Protein AF-A0A3D0WUN7-F1 (afdb_monomer_lite)

Foldseek 3Di:
DPVVVVVVVVVVVVVCCVPPVVVVVVVVQQCQWDDDDPPTDRNGCPSVVVLVPDPVNVVVVVVVVCCVVPVVVVVD

Secondary structure (DSSP, 8-state):
--HHHHHHHHHHHHHHIIIIIHHHHHHHHHHTEEEETTEEEE-TTHHHHHHHH-HHHHHHHHHHHHIIIIIHHHH-

Sequence (76 aa):
MNRWGWGFVALGIVLISIFVFFPMVGALVMSFQTGKGINMHFGGLANYRRLFHDQTVGKALGNTFIYLIIQVPIML

pLDDT: mean 88.96, std 6.92, range [61.66, 96.62]

Structure (mmCIF, N/CA/C/O backbone):
data_AF-A0A3D0WUN7-F1
#
_entry.id   AF-A0A3D0WUN7-F1
#
loop_
_atom_site.group_PDB
_atom_site.id
_atom_site.type_symbol
_atom_site.label_atom_id
_atom_site.label_alt_id
_atom_site.label_comp_id
_atom_site.label_asym_id
_atom_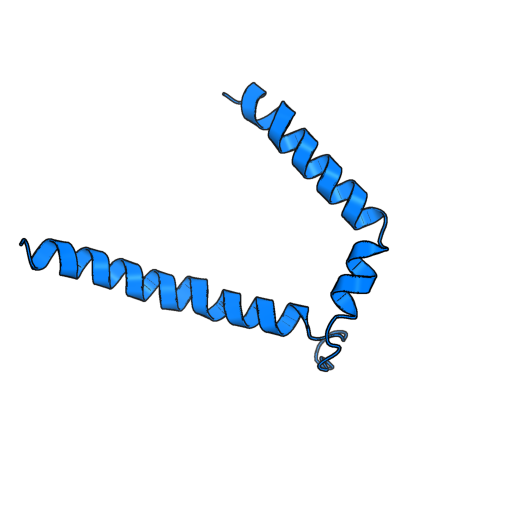site.label_entity_id
_atom_site.label_seq_id
_atom_site.pdbx_PDB_ins_code
_atom_site.Cartn_x
_atom_site.Cartn_y
_atom_site.Cartn_z
_atom_site.occupancy
_atom_site.B_iso_or_equiv
_atom_site.auth_seq_id
_atom_site.auth_comp_id
_atom_site.auth_asym_id
_atom_site.auth_atom_id
_atom_site.pdbx_PDB_model_num
ATOM 1 N N . MET A 1 1 ? 11.205 8.087 -34.005 1.00 61.66 1 MET A N 1
ATOM 2 C CA . MET A 1 1 ? 10.725 7.374 -32.797 1.00 61.66 1 MET A CA 1
ATOM 3 C C . MET A 1 1 ? 11.730 6.272 -32.451 1.00 61.66 1 MET A C 1
ATOM 5 O O . MET A 1 1 ? 11.871 5.344 -33.239 1.00 61.66 1 MET A O 1
ATOM 9 N N . ASN A 1 2 ? 12.493 6.389 -31.355 1.00 80.12 2 ASN A N 1
ATOM 10 C CA . ASN A 1 2 ? 13.583 5.452 -31.035 1.00 80.12 2 ASN A CA 1
ATOM 11 C C . ASN A 1 2 ? 13.039 4.113 -30.491 1.00 80.12 2 ASN A C 1
ATOM 13 O O . ASN A 1 2 ? 12.702 4.011 -29.313 1.00 80.12 2 ASN A O 1
ATOM 17 N N . ARG A 1 3 ? 12.926 3.092 -31.349 1.00 78.75 3 ARG A N 1
ATOM 18 C CA . ARG A 1 3 ? 12.300 1.791 -31.029 1.00 78.75 3 ARG A CA 1
ATOM 19 C C . ARG A 1 3 ? 12.992 1.031 -29.889 1.00 78.75 3 ARG A C 1
ATOM 21 O O . ARG A 1 3 ? 12.321 0.361 -29.114 1.00 78.75 3 ARG A O 1
ATOM 28 N N . TRP A 1 4 ? 14.307 1.184 -29.753 1.00 86.44 4 TRP A N 1
ATOM 29 C CA . TRP A 1 4 ? 15.102 0.520 -28.715 1.00 86.44 4 TRP A CA 1
ATOM 30 C C . TRP A 1 4 ? 14.837 1.072 -27.311 1.00 86.44 4 TRP A C 1
ATOM 32 O O . TRP A 1 4 ? 14.735 0.301 -26.360 1.00 86.44 4 TRP A O 1
ATOM 42 N N . GLY A 1 5 ? 14.635 2.390 -27.187 1.00 88.06 5 GLY A N 1
ATOM 43 C CA . GLY A 1 5 ? 14.255 3.014 -25.915 1.00 88.06 5 GLY A CA 1
ATOM 44 C C . GLY A 1 5 ? 12.891 2.527 -25.423 1.00 88.06 5 GLY A C 1
ATOM 45 O O . GLY A 1 5 ? 12.738 2.182 -24.256 1.00 88.06 5 GLY A O 1
ATOM 46 N N . TRP A 1 6 ? 11.922 2.400 -26.332 1.00 90.62 6 TRP A N 1
ATOM 47 C CA . TRP A 1 6 ? 10.609 1.841 -26.005 1.00 90.62 6 TRP A CA 1
ATOM 48 C C . TRP A 1 6 ? 10.668 0.357 -25.634 1.00 90.62 6 TRP A C 1
ATOM 50 O O . TRP A 1 6 ? 9.942 -0.055 -24.738 1.00 90.62 6 TRP A O 1
ATOM 60 N N . GLY A 1 7 ? 11.552 -0.432 -26.256 1.00 92.75 7 GLY A N 1
ATOM 61 C CA . GLY A 1 7 ? 11.773 -1.833 -25.878 1.00 92.75 7 GLY A CA 1
ATOM 62 C C . GLY A 1 7 ? 12.307 -1.992 -24.450 1.00 92.75 7 GLY A C 1
ATOM 63 O O . GLY A 1 7 ? 11.803 -2.820 -23.694 1.00 92.75 7 GLY A O 1
ATOM 64 N N . PHE A 1 8 ? 13.269 -1.154 -24.050 1.00 92.19 8 PHE A N 1
ATOM 65 C CA . PHE A 1 8 ? 13.801 -1.143 -22.682 1.00 92.19 8 PHE A CA 1
ATOM 66 C C . PHE A 1 8 ? 12.734 -0.753 -21.647 1.00 92.19 8 PHE A C 1
ATOM 68 O O . PHE A 1 8 ? 12.570 -1.430 -20.632 1.00 92.19 8 PHE A O 1
ATOM 75 N N . VAL A 1 9 ? 11.955 0.295 -21.933 1.00 94.00 9 VAL A N 1
ATOM 76 C CA . VAL A 1 9 ? 10.851 0.730 -21.062 1.00 94.00 9 VAL A CA 1
ATOM 77 C C . VAL A 1 9 ? 9.758 -0.338 -20.978 1.00 94.00 9 VAL A C 1
ATOM 79 O O . VAL A 1 9 ? 9.281 -0.637 -19.885 1.00 94.00 9 VAL A O 1
ATOM 82 N N . ALA A 1 10 ? 9.390 -0.956 -22.104 1.00 94.31 10 ALA A N 1
ATOM 83 C CA . ALA A 1 10 ? 8.382 -2.011 -22.142 1.00 94.31 10 ALA A CA 1
ATOM 84 C C . ALA A 1 10 ? 8.781 -3.217 -21.280 1.00 94.31 10 ALA A C 1
ATOM 86 O O . ALA A 1 10 ? 7.943 -3.731 -20.543 1.00 94.31 10 ALA A O 1
ATOM 87 N N . LEU A 1 11 ? 10.056 -3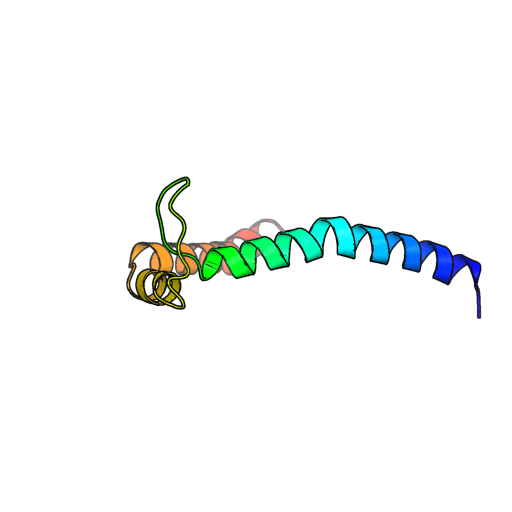.626 -21.303 1.00 94.88 11 LEU A N 1
ATOM 88 C CA . LEU A 1 11 ? 10.556 -4.696 -20.436 1.00 94.88 11 LEU A CA 1
ATOM 89 C C . LEU A 1 11 ? 10.382 -4.350 -18.949 1.00 94.88 11 LEU A C 1
ATOM 91 O O . LEU A 1 11 ? 9.887 -5.173 -18.180 1.00 94.88 11 LEU A O 1
ATOM 95 N N . GLY A 1 12 ? 10.737 -3.123 -18.554 1.00 95.00 12 GLY A N 1
ATOM 96 C CA . GLY A 1 12 ? 10.544 -2.644 -17.183 1.00 95.00 12 GLY A CA 1
ATOM 97 C C . GLY A 1 12 ? 9.072 -2.644 -16.762 1.00 95.00 12 GLY A C 1
ATOM 98 O O . GLY A 1 12 ? 8.740 -3.130 -15.683 1.00 95.00 12 GLY A O 1
ATOM 99 N N . ILE A 1 13 ? 8.179 -2.173 -17.637 1.00 95.62 13 ILE A N 1
ATOM 100 C CA . ILE A 1 13 ? 6.730 -2.174 -17.388 1.00 95.62 13 ILE A CA 1
ATOM 101 C C . ILE A 1 13 ? 6.218 -3.600 -17.180 1.00 95.62 13 ILE A C 1
ATOM 103 O O . ILE A 1 13 ? 5.519 -3.847 -16.204 1.00 95.62 13 ILE A O 1
ATOM 107 N N . VAL A 1 14 ? 6.596 -4.546 -18.045 1.00 96.62 14 VAL A N 1
ATOM 108 C CA . VAL A 1 14 ? 6.167 -5.949 -17.932 1.00 96.62 14 VAL A CA 1
ATOM 109 C C . VAL A 1 14 ? 6.590 -6.546 -16.591 1.00 96.62 14 VAL A C 1
ATOM 111 O O . VAL A 1 14 ? 5.774 -7.168 -15.911 1.00 96.62 14 VAL A O 1
ATOM 114 N N . LEU A 1 15 ? 7.838 -6.317 -16.175 1.00 96.19 15 LEU A N 1
ATOM 115 C CA . LEU A 1 15 ? 8.335 -6.812 -14.893 1.00 96.19 15 LEU A CA 1
ATOM 116 C C . LEU A 1 15 ? 7.573 -6.193 -13.714 1.00 96.19 15 LEU A C 1
ATOM 118 O O . LEU A 1 15 ? 7.118 -6.921 -12.834 1.00 96.19 15 LEU A O 1
ATOM 122 N N . ILE A 1 16 ? 7.363 -4.874 -13.712 1.00 96.12 16 ILE A N 1
ATOM 123 C CA . ILE A 1 16 ? 6.591 -4.201 -12.658 1.00 96.12 16 ILE A CA 1
ATOM 124 C C . ILE A 1 16 ? 5.150 -4.733 -12.627 1.00 96.12 16 ILE A C 1
ATOM 126 O O . ILE A 1 16 ? 4.624 -5.036 -11.557 1.00 96.12 16 ILE A O 1
ATOM 130 N N . SER A 1 17 ? 4.505 -4.907 -13.780 1.00 95.50 17 SER A N 1
ATOM 131 C CA . SER A 1 17 ? 3.151 -5.462 -13.867 1.00 95.50 17 SER A CA 1
ATOM 132 C C . SER A 1 17 ? 3.051 -6.862 -13.260 1.00 95.50 17 SER A C 1
ATOM 134 O O . SER A 1 17 ? 2.148 -7.122 -12.464 1.00 95.50 17 SER A O 1
ATOM 136 N N . ILE A 1 18 ? 3.990 -7.752 -13.578 1.00 96.44 18 ILE A N 1
ATOM 137 C CA . ILE A 1 18 ? 3.961 -9.135 -13.087 1.00 96.44 18 ILE A CA 1
ATOM 138 C C . ILE A 1 18 ? 4.287 -9.202 -11.595 1.00 96.44 18 ILE A C 1
ATOM 140 O O . ILE A 1 18 ? 3.607 -9.900 -10.852 1.00 96.44 18 ILE A O 1
ATOM 144 N N . PHE A 1 19 ? 5.311 -8.489 -11.134 1.00 95.69 19 PHE A N 1
ATOM 145 C CA . PHE A 1 19 ? 5.794 -8.658 -9.762 1.00 95.69 19 PHE A CA 1
ATOM 146 C C . PHE A 1 19 ? 5.129 -7.729 -8.746 1.00 95.69 19 PHE A C 1
ATOM 148 O O . PHE A 1 19 ? 5.156 -8.033 -7.558 1.00 95.69 19 PHE A O 1
ATOM 155 N N . VAL A 1 20 ? 4.520 -6.625 -9.181 1.00 94.94 20 VAL A N 1
ATOM 156 C CA . VAL A 1 20 ? 3.866 -5.661 -8.283 1.00 94.94 20 VAL A CA 1
ATOM 157 C C . VAL A 1 20 ? 2.355 -5.721 -8.436 1.00 94.94 20 VAL A C 1
ATOM 159 O O . VAL A 1 20 ? 1.646 -5.974 -7.465 1.00 94.94 20 VAL A O 1
ATOM 162 N N . PHE A 1 21 ? 1.840 -5.529 -9.652 1.00 94.81 21 PHE A N 1
ATOM 163 C CA . PHE A 1 21 ? 0.394 -5.409 -9.844 1.00 94.81 21 PHE A CA 1
ATOM 164 C C . PHE A 1 21 ? -0.339 -6.740 -9.643 1.00 94.81 21 PHE A C 1
ATOM 166 O O . PHE A 1 21 ? -1.395 -6.753 -9.014 1.00 94.81 21 PHE A O 1
ATOM 173 N N . PHE A 1 22 ? 0.221 -7.863 -10.102 1.00 93.25 22 PHE A N 1
ATOM 174 C CA . PHE A 1 22 ? -0.392 -9.180 -9.888 1.00 93.25 22 PHE A CA 1
ATOM 175 C C . PHE A 1 22 ? -0.600 -9.523 -8.396 1.00 93.25 22 PHE A C 1
ATOM 177 O O . PHE A 1 22 ? -1.746 -9.779 -8.013 1.00 93.25 22 PHE A O 1
ATOM 184 N N . PRO A 1 23 ? 0.422 -9.482 -7.510 1.00 93.50 23 PRO A N 1
ATOM 185 C CA . PRO A 1 23 ? 0.193 -9.735 -6.087 1.00 93.50 23 PRO A CA 1
ATOM 186 C C . PRO A 1 23 ? -0.659 -8.649 -5.420 1.00 93.50 23 PRO A C 1
ATOM 188 O O . PRO A 1 23 ? -1.398 -8.958 -4.486 1.00 93.50 23 PRO A O 1
ATOM 191 N N . MET A 1 24 ? -0.627 -7.403 -5.907 1.00 95.81 24 MET A N 1
ATOM 192 C CA . MET A 1 24 ? -1.478 -6.325 -5.392 1.00 95.81 24 MET A CA 1
ATOM 193 C C . MET A 1 24 ? -2.969 -6.602 -5.625 1.00 95.81 24 MET A C 1
ATOM 195 O O . MET A 1 24 ? -3.777 -6.383 -4.722 1.00 95.81 24 MET A O 1
ATOM 199 N N . VAL A 1 25 ? -3.341 -7.147 -6.789 1.00 94.19 25 VAL A N 1
ATOM 200 C CA . VAL A 1 25 ? -4.719 -7.606 -7.041 1.00 94.19 25 VAL A CA 1
ATOM 201 C C . VAL A 1 25 ? -5.085 -8.754 -6.099 1.00 94.19 25 VAL A C 1
ATOM 203 O O . VAL A 1 25 ? -6.176 -8.750 -5.534 1.00 94.19 25 VAL A O 1
ATOM 206 N N . GLY A 1 26 ? -4.172 -9.700 -5.863 1.00 90.94 26 GLY A N 1
ATOM 207 C CA . GLY A 1 26 ? -4.381 -10.778 -4.889 1.00 90.94 26 GLY A CA 1
ATOM 208 C C . GLY A 1 26 ? -4.626 -10.259 -3.467 1.00 90.94 26 GLY A C 1
ATOM 209 O O . GLY A 1 26 ? -5.570 -10.688 -2.804 1.00 90.94 26 GLY A O 1
ATOM 210 N N . ALA A 1 27 ? -3.834 -9.282 -3.022 1.00 90.75 27 ALA A N 1
ATOM 211 C CA . ALA A 1 27 ? -4.013 -8.622 -1.729 1.00 90.75 27 ALA A CA 1
ATOM 212 C C . ALA A 1 27 ? -5.349 -7.865 -1.645 1.00 90.75 27 ALA A C 1
ATOM 214 O O . ALA A 1 27 ? -6.006 -7.883 -0.605 1.00 90.75 27 ALA A O 1
ATOM 215 N N . LEU A 1 28 ? -5.781 -7.249 -2.749 1.00 91.38 28 LEU A N 1
ATOM 216 C CA . LEU A 1 28 ? -7.081 -6.591 -2.844 1.00 91.38 28 LEU A CA 1
ATOM 217 C C . LEU A 1 28 ? -8.236 -7.595 -2.780 1.00 91.38 28 LEU A C 1
ATOM 219 O O . LEU A 1 28 ? -9.218 -7.339 -2.103 1.00 91.38 28 LEU A O 1
ATOM 223 N N . VAL A 1 29 ? -8.140 -8.761 -3.418 1.00 88.56 29 VAL A N 1
ATOM 224 C CA . VAL A 1 29 ? -9.166 -9.808 -3.257 1.00 88.56 29 VAL A CA 1
ATOM 225 C C . VAL A 1 29 ? -9.199 -10.304 -1.809 1.00 88.56 29 VAL A C 1
ATOM 227 O O . VAL A 1 29 ? -10.276 -10.462 -1.232 1.00 88.56 29 VAL A O 1
ATOM 230 N N . MET A 1 30 ? -8.028 -10.492 -1.198 1.00 87.81 30 MET A N 1
ATOM 231 C CA . MET A 1 30 ? -7.904 -10.932 0.191 1.00 87.81 30 MET A CA 1
ATOM 232 C C . MET A 1 30 ? -8.477 -9.915 1.187 1.00 87.81 30 MET A C 1
ATOM 234 O O . MET A 1 30 ? -9.044 -10.319 2.199 1.00 87.81 30 MET A O 1
ATOM 238 N N . SER A 1 31 ? -8.420 -8.609 0.906 1.00 88.88 31 SER A N 1
ATOM 239 C CA . SER A 1 31 ? -9.013 -7.600 1.796 1.00 88.88 31 SER A CA 1
ATOM 240 C C . SER A 1 31 ? -10.539 -7.736 1.925 1.00 88.88 31 SER A C 1
ATOM 242 O O . SER A 1 31 ? -11.092 -7.398 2.977 1.00 88.88 31 SER A O 1
ATOM 244 N N . PHE A 1 32 ? -11.213 -8.295 0.911 1.00 88.25 32 PHE A N 1
ATOM 245 C CA . PHE A 1 32 ? -12.644 -8.635 0.940 1.00 88.25 32 PHE A CA 1
ATOM 246 C C . PHE A 1 32 ? -12.946 -10.025 1.532 1.00 88.25 32 PHE A C 1
ATOM 248 O O . PHE A 1 32 ? -14.108 -10.374 1.768 1.00 88.25 32 PHE A O 1
ATOM 255 N N . GLN A 1 33 ? -11.926 -10.849 1.775 1.00 87.31 33 GLN A N 1
ATOM 256 C CA . GLN A 1 33 ? -12.077 -12.169 2.385 1.00 87.31 33 GLN A CA 1
ATOM 257 C C . GLN A 1 33 ? -11.927 -12.080 3.905 1.00 87.31 33 GLN A C 1
ATOM 259 O O . GLN A 1 33 ? -11.000 -11.465 4.418 1.00 87.31 33 GLN A O 1
ATOM 264 N N . THR A 1 34 ? -12.832 -12.705 4.654 1.00 82.69 34 THR A N 1
ATOM 265 C CA . THR A 1 34 ? -12.807 -12.726 6.121 1.00 82.69 34 THR A CA 1
ATOM 266 C C . THR A 1 34 ? -12.580 -14.150 6.624 1.00 82.69 34 THR A C 1
ATOM 268 O O . THR A 1 34 ? -13.071 -15.113 6.033 1.00 82.69 34 THR A O 1
ATOM 271 N N . GLY A 1 35 ? -11.810 -14.302 7.700 1.00 80.00 35 GLY A N 1
ATOM 272 C CA . GLY A 1 35 ? -11.423 -15.611 8.223 1.00 80.00 35 GLY A CA 1
ATOM 273 C C . GLY A 1 35 ? -10.107 -15.576 8.993 1.00 80.00 35 GLY A C 1
ATOM 274 O O . GLY A 1 35 ? -9.424 -14.553 9.032 1.00 80.00 35 GLY A O 1
ATOM 275 N N . LYS A 1 36 ? -9.749 -16.694 9.630 1.00 74.62 36 LYS A N 1
ATOM 276 C CA . LYS A 1 36 ? -8.449 -16.882 10.293 1.00 74.62 36 LYS A CA 1
ATOM 277 C C . LYS A 1 36 ? -7.746 -18.097 9.693 1.00 74.62 36 LYS A C 1
ATOM 279 O O . LYS A 1 36 ? -8.323 -19.182 9.646 1.00 74.62 36 LYS A O 1
ATOM 284 N N . GLY A 1 37 ? -6.491 -17.921 9.286 1.00 74.25 37 GLY A N 1
ATOM 285 C CA . GLY A 1 37 ? -5.685 -18.994 8.705 1.00 74.25 37 GLY A CA 1
ATOM 286 C C . GLY A 1 37 ? -6.227 -19.459 7.352 1.00 74.25 37 GLY A C 1
ATOM 287 O O . GLY A 1 37 ? -6.481 -18.642 6.476 1.00 74.25 37 GLY A O 1
ATOM 288 N N . ILE A 1 38 ? -6.395 -20.772 7.191 1.00 74.50 38 ILE A N 1
ATOM 289 C CA . ILE A 1 38 ? -6.801 -21.418 5.929 1.00 74.50 38 ILE A CA 1
ATOM 290 C C . ILE A 1 38 ? -8.305 -21.251 5.632 1.00 74.50 38 ILE A C 1
ATOM 292 O O . ILE A 1 38 ? -8.718 -21.328 4.479 1.00 74.50 38 ILE A O 1
ATOM 296 N N . ASN A 1 39 ? -9.132 -20.960 6.642 1.00 75.31 39 ASN A N 1
ATOM 297 C CA . ASN A 1 39 ? -10.581 -20.800 6.478 1.00 75.31 39 ASN A CA 1
ATOM 298 C C . ASN A 1 39 ? -10.943 -19.359 6.091 1.00 75.31 39 ASN A C 1
ATOM 300 O O . ASN A 1 39 ? -11.565 -18.635 6.873 1.00 75.31 39 ASN A O 1
ATOM 304 N N . MET A 1 40 ? -10.494 -18.921 4.913 1.00 77.88 40 MET A N 1
ATOM 305 C CA . MET A 1 40 ? -10.880 -17.631 4.340 1.00 77.88 40 MET A CA 1
ATOM 306 C C . MET A 1 40 ? -12.135 -17.800 3.486 1.00 77.88 40 MET A C 1
ATOM 308 O O . MET A 1 40 ? -12.169 -18.602 2.554 1.00 77.88 40 MET A O 1
ATOM 312 N N . HIS A 1 41 ? -13.166 -17.018 3.786 1.00 79.75 41 HIS A N 1
ATOM 313 C CA . HIS A 1 41 ? -14.411 -16.993 3.025 1.00 79.75 41 HIS A CA 1
ATOM 314 C C . HIS A 1 41 ? -14.667 -15.575 2.524 1.00 79.75 41 HIS A C 1
ATOM 316 O O . HIS A 1 41 ? -14.215 -14.599 3.124 1.00 79.75 41 HIS A O 1
ATOM 322 N N . PHE A 1 42 ? -15.392 -15.429 1.417 1.00 81.44 42 PHE A N 1
ATOM 323 C CA . PHE A 1 42 ? -15.725 -14.105 0.901 1.00 81.44 42 PHE A CA 1
ATOM 324 C C . PHE A 1 42 ? -16.722 -13.415 1.847 1.00 81.44 42 PHE A C 1
ATOM 326 O O . PHE A 1 42 ? -17.909 -13.731 1.856 1.00 81.44 42 PHE A O 1
ATOM 333 N N . GLY A 1 43 ? -16.219 -12.503 2.683 1.00 79.75 43 GLY A N 1
ATOM 334 C CA . GLY A 1 43 ? -16.994 -11.760 3.683 1.00 79.75 43 GLY A CA 1
ATOM 335 C C . GLY A 1 43 ? -17.435 -10.376 3.203 1.00 79.75 43 GLY A C 1
ATOM 336 O O . GLY A 1 43 ? -17.999 -9.602 3.981 1.00 79.75 43 GLY A O 1
ATOM 337 N N . GLY A 1 44 ? -17.141 -10.035 1.944 1.00 83.94 44 GLY A N 1
ATOM 338 C CA . GLY A 1 44 ? -17.423 -8.735 1.349 1.00 83.94 44 GLY A CA 1
ATOM 339 C C . GLY A 1 44 ? -16.747 -7.595 2.116 1.00 83.94 44 GLY A C 1
ATOM 340 O O . GLY A 1 44 ? -15.541 -7.589 2.337 1.00 83.94 44 GLY A O 1
ATOM 341 N N . LEU A 1 45 ? -17.538 -6.612 2.548 1.00 84.88 45 LEU A N 1
ATOM 342 C CA . LEU A 1 45 ? -17.057 -5.406 3.239 1.00 84.88 45 LEU A CA 1
ATOM 343 C C . LEU A 1 45 ? -16.925 -5.563 4.766 1.00 84.88 45 LEU A C 1
ATOM 345 O O . LEU A 1 45 ? -16.675 -4.578 5.463 1.00 84.88 45 LEU A O 1
ATOM 349 N N . ALA A 1 46 ? -17.081 -6.772 5.313 1.00 85.31 46 ALA A N 1
ATOM 350 C CA . ALA A 1 46 ? -17.040 -7.000 6.760 1.00 85.31 46 ALA A CA 1
ATOM 351 C C . ALA A 1 46 ? -15.719 -6.534 7.406 1.00 85.31 46 ALA A C 1
ATOM 353 O O . ALA A 1 46 ? -15.740 -5.869 8.446 1.00 85.31 46 ALA A O 1
ATOM 354 N N . ASN A 1 47 ? -14.580 -6.811 6.762 1.00 87.12 47 ASN A N 1
ATOM 355 C CA . ASN A 1 47 ? -13.264 -6.370 7.237 1.00 87.12 47 ASN A CA 1
ATOM 356 C C . ASN A 1 47 ? -13.139 -4.844 7.246 1.00 87.12 47 ASN A C 1
ATOM 358 O O . ASN A 1 47 ? -12.643 -4.275 8.214 1.00 87.12 47 ASN A O 1
ATOM 362 N N . TYR A 1 48 ? -13.640 -4.177 6.203 1.00 86.50 48 TYR A N 1
ATOM 363 C CA . TYR A 1 48 ? -13.636 -2.719 6.113 1.00 86.50 48 TYR A CA 1
ATOM 364 C C . TYR A 1 48 ? -14.506 -2.090 7.202 1.00 86.50 48 TYR A C 1
ATOM 366 O O . TYR A 1 48 ? -14.044 -1.191 7.900 1.00 86.50 48 TYR A O 1
ATOM 374 N N . ARG A 1 49 ? -15.729 -2.599 7.431 1.00 85.38 49 ARG A N 1
ATOM 375 C CA . ARG A 1 49 ? -16.596 -2.116 8.524 1.00 85.38 49 ARG A CA 1
ATOM 376 C C . ARG A 1 49 ? -15.895 -2.238 9.880 1.00 85.38 49 ARG A C 1
ATOM 378 O O . ARG A 1 49 ? -15.980 -1.310 10.685 1.00 85.38 49 ARG A O 1
ATOM 385 N N . ARG A 1 50 ? -15.213 -3.361 10.126 1.00 87.00 50 ARG A N 1
ATOM 386 C CA . ARG A 1 50 ? -14.422 -3.573 11.344 1.00 87.00 50 ARG A CA 1
ATOM 387 C C . ARG A 1 50 ? -13.292 -2.551 11.455 1.00 87.00 50 ARG A C 1
ATOM 389 O O . ARG A 1 50 ? -13.152 -1.955 12.514 1.00 87.00 50 ARG A O 1
ATOM 396 N N . LEU A 1 51 ? -12.553 -2.317 10.370 1.00 87.94 51 LEU A N 1
ATOM 397 C CA . LEU A 1 51 ? -11.479 -1.321 10.309 1.00 87.94 51 LEU A CA 1
ATOM 398 C C . LEU A 1 51 ? -11.975 0.080 10.696 1.00 87.94 51 LEU A C 1
ATOM 400 O O . LEU A 1 51 ? -11.336 0.755 11.493 1.00 87.94 51 LEU A O 1
ATOM 404 N N . PHE A 1 52 ? -13.131 0.494 10.168 1.00 87.62 52 PHE A N 1
ATOM 405 C CA . PHE A 1 52 ? -13.710 1.815 10.440 1.00 87.62 52 PHE A CA 1
ATOM 406 C C . PHE A 1 52 ? -14.169 2.010 11.892 1.00 87.62 52 PHE A C 1
ATOM 408 O O . PHE A 1 52 ? -14.203 3.142 12.363 1.00 87.62 52 PHE A O 1
ATOM 415 N N . HIS A 1 53 ? -14.523 0.935 12.602 1.00 86.69 53 HIS A N 1
ATOM 416 C CA . HIS A 1 53 ? -14.933 1.004 14.011 1.00 86.69 53 HIS A CA 1
ATOM 417 C C . HIS A 1 53 ? -13.778 0.730 14.986 1.00 86.69 53 HIS A C 1
ATOM 419 O O . HIS A 1 53 ? -13.953 0.865 16.198 1.00 86.69 53 HIS A O 1
ATOM 425 N N . ASP A 1 54 ? -12.604 0.337 14.489 1.00 89.88 54 ASP A N 1
ATOM 426 C CA . ASP A 1 54 ? -11.450 0.046 15.329 1.00 89.88 54 ASP A CA 1
ATOM 427 C C . ASP A 1 54 ? -10.712 1.343 15.692 1.00 89.88 54 ASP A C 1
ATOM 429 O O . ASP A 1 54 ? -10.079 1.998 14.860 1.00 89.88 54 ASP A O 1
ATOM 433 N N . GLN A 1 55 ? -10.759 1.703 16.977 1.00 87.88 55 GLN A N 1
ATOM 434 C CA . GLN A 1 55 ? -10.068 2.881 17.507 1.00 87.88 55 GLN A CA 1
ATOM 435 C C . GLN A 1 55 ? -8.548 2.824 17.286 1.00 87.88 55 GLN A C 1
ATOM 437 O O . GLN A 1 55 ? -7.892 3.865 17.219 1.00 87.88 55 GLN A O 1
ATOM 442 N N . THR A 1 56 ? -7.976 1.626 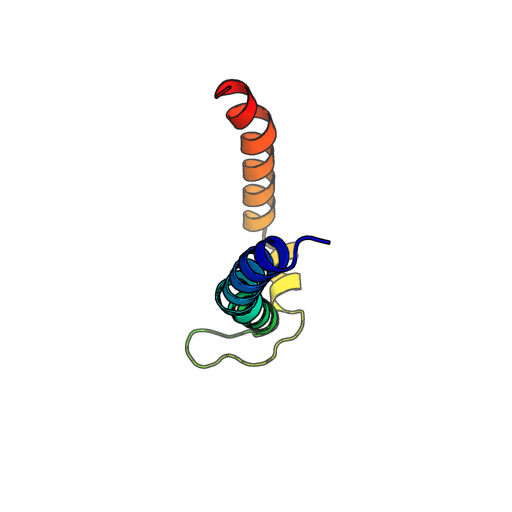17.166 1.00 92.56 56 THR A N 1
ATOM 443 C CA . THR A 1 56 ? -6.542 1.427 16.925 1.00 92.56 56 THR A CA 1
ATOM 444 C C . THR A 1 56 ? -6.159 1.873 15.524 1.00 92.56 56 THR A C 1
ATOM 446 O O . THR A 1 56 ? -5.125 2.511 15.349 1.00 92.56 56 THR A O 1
ATOM 449 N N . VAL A 1 57 ? -7.012 1.598 14.533 1.00 90.25 57 VAL A N 1
ATOM 450 C CA . VAL A 1 57 ? -6.787 1.989 13.135 1.00 90.25 57 VAL A CA 1
ATOM 451 C C . VAL A 1 57 ? -6.804 3.507 13.016 1.00 90.25 57 VAL A C 1
ATOM 453 O O . VAL A 1 57 ? -5.888 4.082 12.435 1.00 90.25 57 VAL A O 1
ATOM 456 N N . GLY A 1 58 ? -7.779 4.171 13.644 1.00 90.38 58 GLY A N 1
ATOM 457 C CA . GLY A 1 58 ? -7.833 5.635 13.684 1.00 90.38 58 GLY A CA 1
ATOM 458 C C . GLY A 1 58 ? -6.591 6.259 14.333 1.00 90.38 58 GLY A C 1
ATOM 459 O O . GLY A 1 58 ? -6.006 7.190 13.779 1.00 90.38 58 GLY A O 1
ATOM 460 N N . LYS A 1 59 ? -6.132 5.707 15.466 1.00 91.75 59 LYS A N 1
ATOM 461 C CA . LYS A 1 59 ? -4.892 6.153 16.127 1.00 91.75 59 LYS A CA 1
ATOM 462 C C . LYS A 1 59 ? -3.656 5.924 15.256 1.00 91.75 59 LYS A C 1
ATOM 464 O O . LYS A 1 59 ? -2.817 6.813 15.155 1.00 91.75 59 LYS A O 1
ATOM 469 N N . ALA A 1 60 ? -3.548 4.762 14.614 1.00 93.38 60 ALA A N 1
ATOM 470 C CA . ALA A 1 60 ? -2.435 4.441 13.726 1.00 93.38 60 ALA A CA 1
ATOM 471 C C . ALA A 1 60 ? -2.373 5.406 12.534 1.00 93.38 60 ALA A C 1
ATOM 473 O O . ALA A 1 60 ? -1.308 5.954 12.263 1.00 93.38 60 ALA A O 1
ATOM 474 N N . LEU A 1 61 ? -3.513 5.682 11.890 1.00 93.44 61 LEU A N 1
ATOM 475 C CA . LEU A 1 61 ? -3.605 6.658 10.801 1.00 93.44 61 LEU A CA 1
ATOM 476 C C . LEU A 1 61 ? -3.192 8.059 11.265 1.00 93.44 61 LEU A C 1
ATOM 478 O O . LEU A 1 61 ? -2.375 8.700 10.608 1.00 93.44 61 LEU A O 1
ATOM 482 N N . GLY A 1 62 ? -3.702 8.516 12.414 1.00 94.12 62 GLY A N 1
ATOM 483 C CA . GLY A 1 62 ? -3.319 9.805 12.997 1.00 94.12 62 GLY A CA 1
ATOM 484 C C . GLY A 1 62 ? -1.813 9.906 13.244 1.00 94.12 62 GLY A C 1
ATOM 485 O O . GLY A 1 62 ? -1.188 10.885 12.842 1.00 94.12 62 GLY A O 1
ATOM 486 N N . ASN A 1 63 ? -1.208 8.860 13.811 1.00 95.06 63 ASN A N 1
ATOM 487 C CA . ASN A 1 63 ? 0.239 8.797 14.000 1.00 95.06 63 ASN A CA 1
ATOM 488 C C . ASN A 1 63 ? 0.984 8.863 12.661 1.00 95.06 63 ASN A C 1
ATOM 490 O O . ASN A 1 63 ? 1.924 9.642 12.542 1.00 95.06 63 ASN A O 1
ATOM 494 N N . THR A 1 64 ? 0.559 8.113 11.638 1.00 94.81 64 THR A N 1
ATOM 495 C CA . THR A 1 64 ? 1.172 8.174 10.301 1.00 94.81 64 THR A CA 1
ATOM 496 C C . THR A 1 64 ? 1.151 9.591 9.730 1.00 94.81 64 THR A C 1
ATOM 498 O O . THR A 1 64 ? 2.168 10.041 9.208 1.00 94.81 64 THR A O 1
ATOM 501 N N . PHE A 1 65 ? 0.042 10.324 9.875 1.00 96.12 65 PHE A N 1
ATOM 502 C CA . PHE A 1 65 ? -0.029 11.726 9.450 1.00 96.12 65 PHE A CA 1
ATOM 503 C C . PHE A 1 65 ? 0.903 12.636 10.255 1.00 96.12 65 PHE A C 1
ATOM 505 O O . PHE A 1 65 ? 1.574 13.480 9.666 1.00 96.12 65 PHE A O 1
ATOM 512 N N . ILE A 1 66 ? 0.989 12.453 11.576 1.00 95.19 66 ILE A N 1
ATOM 513 C CA . ILE A 1 66 ? 1.909 13.214 12.434 1.00 95.19 66 ILE A CA 1
ATOM 514 C C . ILE A 1 66 ? 3.361 12.975 12.003 1.00 95.19 66 ILE A C 1
ATOM 516 O O . ILE A 1 66 ? 4.108 13.936 11.834 1.00 95.19 66 ILE A O 1
ATOM 520 N N . TYR A 1 67 ? 3.758 11.723 11.762 1.00 94.19 67 TYR A N 1
ATOM 521 C CA . TYR A 1 67 ? 5.091 11.401 11.243 1.00 94.19 67 TYR A CA 1
ATOM 522 C C . TYR A 1 67 ? 5.321 12.037 9.867 1.00 94.19 67 TYR A C 1
ATOM 524 O O . TYR A 1 67 ? 6.336 12.692 9.648 1.00 94.19 67 TYR A O 1
ATOM 532 N N . LEU A 1 68 ? 4.356 11.929 8.956 1.00 94.19 68 LEU A N 1
ATOM 533 C CA . LEU A 1 68 ? 4.484 12.508 7.623 1.00 94.19 68 LEU A CA 1
ATOM 534 C C . LEU A 1 68 ? 4.647 14.037 7.657 1.00 94.19 68 LEU A C 1
ATOM 536 O O . LEU A 1 68 ? 5.445 14.573 6.897 1.00 94.19 68 LEU A O 1
ATOM 540 N N . ILE A 1 69 ? 3.926 14.738 8.534 1.00 95.12 69 ILE A N 1
ATOM 541 C CA . ILE A 1 69 ? 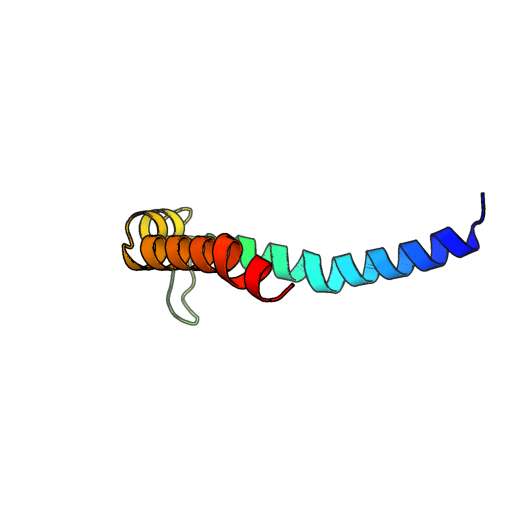3.951 16.208 8.613 1.00 95.12 69 ILE A CA 1
ATOM 542 C C . ILE A 1 69 ? 5.130 16.724 9.440 1.00 95.12 69 ILE A C 1
ATOM 544 O O . ILE A 1 69 ? 5.677 17.771 9.120 1.00 95.12 69 ILE A O 1
ATOM 548 N N . ILE A 1 70 ? 5.505 16.036 10.517 1.00 94.50 70 ILE A N 1
ATOM 549 C CA . ILE A 1 70 ? 6.510 16.531 11.466 1.00 94.50 70 ILE A CA 1
ATOM 550 C C . ILE A 1 70 ? 7.864 15.872 11.215 1.00 94.50 70 ILE A C 1
ATOM 552 O O . ILE A 1 70 ? 8.867 16.558 11.064 1.00 94.50 70 ILE A O 1
ATOM 556 N N . GLN A 1 71 ? 7.915 14.542 11.154 1.00 92.88 71 GLN A N 1
ATOM 557 C CA . GLN A 1 71 ? 9.180 13.811 11.074 1.00 92.88 71 GLN A CA 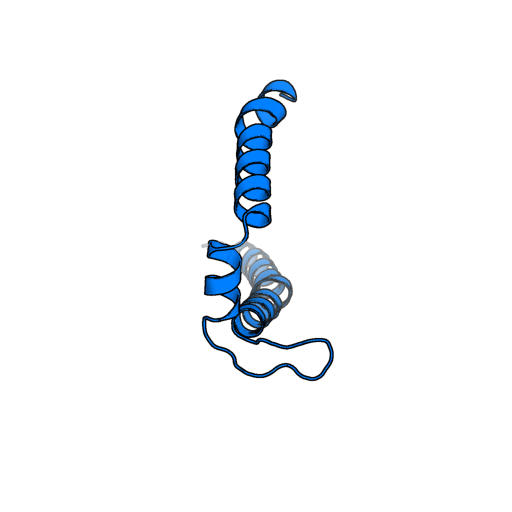1
ATOM 558 C C . GLN A 1 71 ? 9.838 13.940 9.695 1.00 92.88 71 G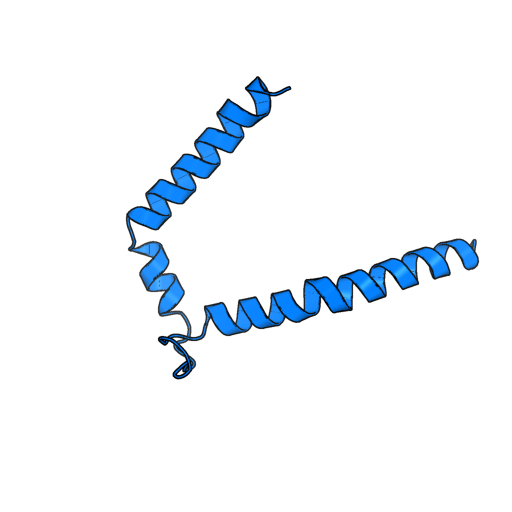LN A C 1
ATOM 560 O O . GLN A 1 71 ? 11.053 14.118 9.635 1.00 92.88 71 GLN A O 1
ATOM 565 N N . VAL A 1 72 ? 9.072 13.890 8.599 1.00 92.94 72 VAL A N 1
ATOM 566 C CA . VAL A 1 72 ? 9.652 13.997 7.247 1.00 92.94 72 VAL A CA 1
ATOM 567 C C . VAL A 1 72 ? 10.340 15.354 7.020 1.00 92.94 72 VAL A C 1
ATOM 569 O O . VAL A 1 72 ? 11.482 15.333 6.567 1.00 92.94 72 VAL A O 1
ATOM 572 N N . PRO A 1 73 ? 9.749 16.516 7.375 1.00 90.38 73 PRO A N 1
ATOM 573 C CA . PRO A 1 73 ? 10.432 17.802 7.215 1.00 90.38 73 PRO A CA 1
ATOM 574 C C . PRO A 1 73 ? 11.607 18.017 8.165 1.00 90.38 73 PRO A C 1
ATOM 576 O O . PRO A 1 73 ? 12.532 18.715 7.795 1.00 90.38 73 PRO A O 1
ATOM 579 N N . ILE A 1 74 ? 11.586 17.439 9.371 1.00 93.69 74 ILE A N 1
ATOM 580 C CA . ILE A 1 74 ? 12.713 17.553 10.317 1.00 93.69 74 ILE A CA 1
ATOM 581 C C . ILE A 1 74 ? 13.949 16.793 9.812 1.00 93.69 74 ILE A C 1
ATOM 583 O O . ILE A 1 74 ? 15.071 17.132 10.179 1.00 93.69 74 ILE A O 1
ATOM 587 N N . MET A 1 75 ? 13.753 15.735 9.018 1.00 89.38 75 MET A N 1
ATOM 588 C CA . MET A 1 75 ? 14.850 14.921 8.487 1.00 89.38 75 MET A CA 1
ATOM 589 C C . MET A 1 75 ? 15.563 15.570 7.287 1.00 89.38 75 MET A C 1
ATOM 591 O O . MET A 1 75 ? 16.699 15.194 6.997 1.00 89.38 75 MET A O 1
ATOM 595 N N . LEU A 1 76 ? 14.890 16.480 6.575 1.00 75.31 76 LEU A N 1
ATOM 596 C CA . LEU A 1 76 ? 15.427 17.223 5.429 1.00 75.31 76 LEU A CA 1
ATOM 597 C C . LEU A 1 76 ? 16.107 18.517 5.886 1.00 75.31 76 LEU A C 1
ATOM 599 O O . LEU A 1 76 ? 17.151 18.847 5.283 1.00 75.31 76 LEU A O 1
#

Radius of gyration: 19.67 Å; chains: 1; bounding box: 33×39×50 Å